Protein AF-A0A9E0U0A2-F1 (afdb_monomer_lite)

Sequence (135 aa):
MFSRSFYCGAFFRGYVGPVMAQAALVEGKDAIAARGRLYVDGRALIGPAGKTFEFKSAESAALWASINKQRGERERELIATIGAENVAVYRARKRGALETVAGNVIAAAGRLANGAKREALIAESFFLMEKWNGN

pLDDT: mean 87.86, std 16.46, range [33.53, 97.69]

Radius of gyration: 16.38 Å; chains: 1; bounding box: 36×51×37 Å

Foldseek 3Di:
DDDPPPPPDDQLDFAAEDVRLLVQLLVVFDWFDDPQFIGTNSYTYAYLLLHGRGHPDRVRSVVSSVVSNVVVVVVVVVLVPDDPVVNVVVLVVQLVVLQVSLVSSQVSLVVDPDPRSSVNSPVSSVCSNCVSVDD

Secondary structure (DSSP, 8-state):
-------------SEE-HHHHHHHHHTT--EEEETTEEEETTEEEB-TTS-B-B-SSHHHHHHHHHHHHHHHHHHHHHHHHS-HHHHHHHHHHHHHHHHHHHHHHHHHHHT-S-HHHHHHHHHHHHHHHHTTT--

Structure (mmCIF, N/CA/C/O backbone):
data_AF-A0A9E0U0A2-F1
#
_entry.id   AF-A0A9E0U0A2-F1
#
loop_
_atom_site.group_PDB
_atom_site.id
_atom_site.type_symbol
_atom_site.label_atom_id
_atom_site.label_alt_id
_atom_site.label_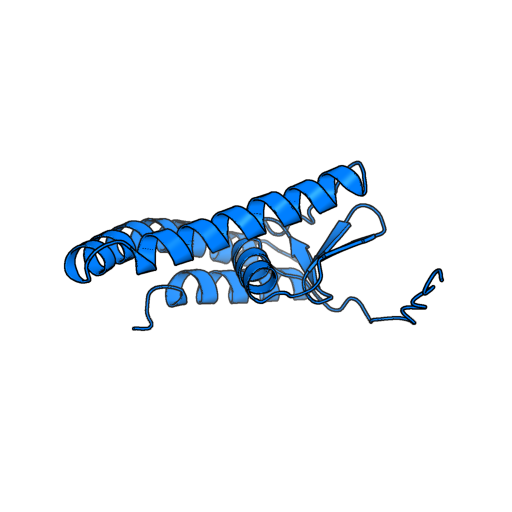comp_id
_atom_site.label_asym_id
_atom_site.label_entity_id
_atom_site.label_seq_id
_atom_site.pdbx_PDB_ins_code
_atom_site.Cartn_x
_atom_site.Cartn_y
_atom_site.Cartn_z
_atom_site.occupancy
_atom_site.B_iso_or_equiv
_atom_site.auth_seq_id
_atom_site.auth_comp_id
_atom_site.auth_asym_id
_atom_site.auth_atom_id
_atom_site.pdbx_PDB_model_num
ATOM 1 N N . MET A 1 1 ? -2.046 -35.854 2.718 1.00 35.78 1 MET A N 1
ATOM 2 C CA . MET A 1 1 ? -2.664 -35.540 1.411 1.00 35.78 1 MET A CA 1
ATOM 3 C C . MET A 1 1 ? -2.127 -34.177 0.977 1.00 35.78 1 MET A C 1
ATOM 5 O O . MET A 1 1 ? -2.600 -33.159 1.458 1.00 35.78 1 MET A O 1
ATOM 9 N N . PHE A 1 2 ? -1.033 -34.147 0.211 1.00 33.81 2 PHE A N 1
ATOM 10 C CA . PHE A 1 2 ? -0.377 -32.898 -0.195 1.00 33.81 2 PHE A CA 1
ATOM 11 C C . PHE A 1 2 ? -1.015 -32.398 -1.493 1.00 33.81 2 PHE A C 1
ATOM 13 O O . PHE A 1 2 ? -0.760 -32.957 -2.558 1.00 33.81 2 PHE A O 1
ATOM 20 N N . SER A 1 3 ? -1.857 -31.368 -1.404 1.00 33.53 3 SER A N 1
ATOM 21 C CA . SER A 1 3 ? -2.390 -30.693 -2.587 1.00 33.53 3 SER A CA 1
ATOM 22 C C . SER A 1 3 ? -1.286 -29.838 -3.213 1.00 33.53 3 SER A C 1
ATOM 24 O O . SER A 1 3 ? -0.935 -28.771 -2.709 1.00 33.53 3 SER A O 1
ATOM 26 N N . ARG A 1 4 ? -0.688 -30.340 -4.299 1.00 38.16 4 ARG A N 1
ATOM 27 C CA . ARG A 1 4 ? 0.179 -29.563 -5.191 1.00 38.16 4 ARG A CA 1
ATOM 28 C C . ARG A 1 4 ? -0.721 -28.718 -6.089 1.00 38.16 4 ARG A C 1
ATOM 30 O O . ARG A 1 4 ? -1.143 -29.175 -7.147 1.00 38.16 4 ARG A O 1
ATOM 37 N N . SER A 1 5 ? -1.022 -27.497 -5.655 1.00 40.69 5 SER A N 1
ATOM 38 C CA . SER A 1 5 ? -1.699 -26.515 -6.501 1.00 40.69 5 SER A CA 1
ATOM 39 C C . SER A 1 5 ? -0.722 -26.032 -7.574 1.00 40.69 5 SER A C 1
ATOM 41 O O . SER A 1 5 ? 0.136 -25.185 -7.326 1.00 40.69 5 SER A O 1
ATOM 43 N N . PHE A 1 6 ? -0.820 -26.614 -8.768 1.00 38.00 6 PHE A N 1
ATOM 44 C CA . PHE A 1 6 ? -0.198 -26.099 -9.981 1.00 38.00 6 PHE A CA 1
ATOM 45 C C . PHE A 1 6 ? -0.883 -24.778 -10.356 1.00 38.00 6 PHE A C 1
ATOM 47 O O . PHE A 1 6 ? -1.882 -24.775 -11.071 1.00 38.00 6 PHE A O 1
ATOM 54 N N . TYR A 1 7 ? -0.361 -23.640 -9.891 1.00 40.44 7 TYR A N 1
ATOM 55 C CA . TYR A 1 7 ? -0.759 -22.345 -10.444 1.00 40.44 7 TYR A CA 1
ATOM 56 C C . TYR A 1 7 ? -0.017 -22.105 -11.759 1.00 40.44 7 TYR A C 1
ATOM 58 O O . TYR A 1 7 ? 1.080 -21.553 -11.825 1.00 40.44 7 TYR A O 1
ATOM 66 N N . CYS A 1 8 ? -0.656 -22.592 -12.818 1.00 34.34 8 CYS A N 1
ATOM 67 C CA . CYS A 1 8 ? -0.395 -22.266 -14.206 1.00 34.34 8 CYS A CA 1
ATOM 68 C C . CYS A 1 8 ? -0.521 -20.744 -14.421 1.00 34.34 8 CYS A C 1
ATOM 70 O O . CYS A 1 8 ? -1.615 -20.194 -14.372 1.00 34.34 8 CYS A O 1
ATOM 72 N N . GLY A 1 9 ? 0.612 -20.070 -14.643 1.00 38.19 9 GLY A N 1
ATOM 73 C CA . GLY A 1 9 ? 0.731 -18.859 -15.465 1.00 38.19 9 GLY A CA 1
ATOM 74 C C . GLY A 1 9 ? -0.277 -17.725 -15.252 1.00 38.19 9 GLY A C 1
ATOM 75 O O . GLY A 1 9 ? -0.857 -17.253 -16.228 1.00 38.19 9 GLY A O 1
ATOM 76 N N . ALA A 1 10 ? -0.452 -17.220 -14.029 1.00 41.62 10 ALA A N 1
ATOM 77 C CA . ALA A 1 10 ? -1.077 -15.910 -13.857 1.00 41.62 10 ALA A CA 1
ATOM 78 C C . ALA A 1 10 ? -0.140 -14.840 -14.447 1.00 41.62 10 ALA A C 1
ATOM 80 O O . ALA A 1 10 ? 0.966 -14.614 -13.952 1.00 41.62 10 ALA A O 1
ATOM 81 N N . PHE A 1 11 ? -0.556 -14.213 -15.547 1.00 47.47 11 PHE A N 1
ATOM 82 C CA . PHE A 1 11 ? 0.142 -13.081 -16.149 1.00 47.47 11 PHE A CA 1
ATOM 83 C C . PHE A 1 11 ? 0.291 -11.965 -15.107 1.00 47.47 11 PHE A C 1
ATOM 85 O O . PHE A 1 11 ? -0.677 -11.273 -14.797 1.00 47.47 11 PHE A O 1
ATOM 92 N N . PHE A 1 12 ? 1.505 -11.759 -14.591 1.00 58.31 12 PHE A N 1
ATOM 93 C CA . PHE A 1 12 ? 1.807 -10.587 -13.778 1.00 58.31 12 PHE A CA 1
ATOM 94 C C . PHE A 1 12 ? 1.679 -9.337 -14.660 1.00 58.31 12 PHE A C 1
ATOM 96 O O . PHE A 1 12 ? 2.545 -9.087 -15.503 1.00 58.31 12 PHE A O 1
ATOM 103 N N . ARG A 1 13 ? 0.588 -8.572 -14.533 1.00 79.81 13 ARG A N 1
ATOM 104 C CA . ARG A 1 13 ? 0.341 -7.385 -15.366 1.00 79.81 13 ARG A CA 1
ATOM 105 C C . ARG A 1 13 ? 0.387 -6.128 -14.521 1.00 79.81 13 ARG A C 1
ATOM 107 O O . ARG A 1 13 ? -0.453 -5.933 -13.659 1.00 79.81 13 ARG A O 1
ATOM 114 N N . GLY A 1 14 ? 1.338 -5.252 -14.827 1.00 92.44 14 GLY A N 1
ATOM 115 C CA . GLY A 1 14 ? 1.398 -3.900 -14.278 1.00 92.44 14 GLY A CA 1
ATOM 116 C C . GLY A 1 14 ? 1.978 -3.803 -12.868 1.00 92.44 14 GLY A C 1
ATOM 117 O O . GLY A 1 14 ? 2.682 -4.694 -12.383 1.00 92.44 14 GLY A O 1
ATOM 118 N N . TYR A 1 15 ? 1.710 -2.664 -12.237 1.00 96.88 15 TYR A N 1
ATOM 119 C CA . TYR A 1 15 ? 2.279 -2.275 -10.953 1.00 96.88 15 TYR A CA 1
ATOM 120 C C . TYR A 1 15 ? 1.185 -1.828 -9.983 1.00 96.88 15 TYR A C 1
ATOM 122 O O . TYR A 1 15 ? 0.095 -1.438 -10.399 1.00 96.88 15 TYR A O 1
ATOM 130 N N . VAL A 1 16 ? 1.478 -1.891 -8.688 1.00 96.94 16 VAL A N 1
ATOM 131 C CA . VAL A 1 16 ? 0.582 -1.435 -7.620 1.00 96.94 16 VAL A CA 1
ATOM 132 C C . VAL A 1 16 ? 1.375 -0.658 -6.573 1.00 96.94 16 VAL A C 1
ATOM 134 O O . VAL A 1 16 ? 2.500 -1.037 -6.231 1.00 96.94 16 VAL A O 1
ATOM 137 N N . GLY A 1 17 ? 0.811 0.455 -6.105 1.00 96.25 17 GLY A N 1
ATOM 138 C CA . GLY A 1 17 ? 1.380 1.246 -5.021 1.00 96.25 17 GLY A CA 1
ATOM 139 C C . GLY A 1 17 ? 1.176 0.592 -3.647 1.00 96.25 17 GLY A C 1
ATOM 140 O O . GLY A 1 17 ? 0.435 -0.385 -3.513 1.00 96.25 17 GLY A O 1
ATOM 141 N N . PRO A 1 18 ? 1.868 1.083 -2.609 1.00 95.31 18 PRO A N 1
ATOM 142 C CA . PRO A 1 18 ? 1.900 0.430 -1.304 1.00 95.31 18 PRO A CA 1
ATOM 143 C C . PRO A 1 18 ? 0.550 0.428 -0.575 1.00 95.31 18 PRO A C 1
ATOM 145 O O . PRO A 1 18 ? 0.227 -0.564 0.078 1.00 95.31 18 PRO A O 1
ATOM 148 N N . VAL A 1 19 ? -0.248 1.493 -0.675 1.00 95.25 19 VAL A N 1
ATOM 149 C CA . VAL A 1 19 ? -1.523 1.614 0.043 1.00 95.25 19 VAL A CA 1
ATOM 150 C C . VAL A 1 19 ? -2.630 0.850 -0.677 1.00 95.25 19 VAL A C 1
ATOM 152 O O . VAL A 1 19 ? -3.396 0.1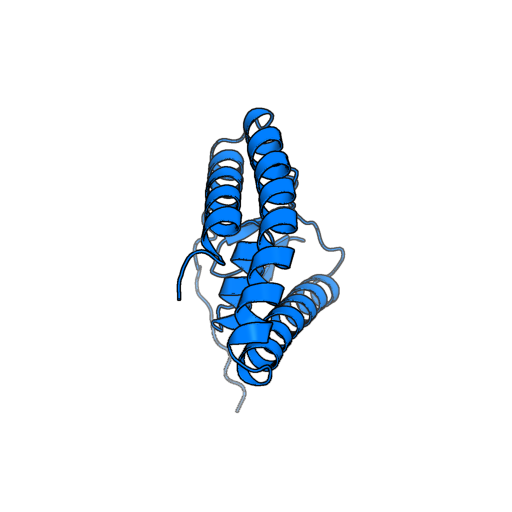54 -0.009 1.00 95.25 19 VAL A O 1
ATOM 155 N N . MET A 1 20 ? -2.673 0.869 -2.014 1.00 96.38 20 MET A N 1
ATOM 156 C CA . MET A 1 20 ? -3.555 -0.027 -2.772 1.00 96.38 20 MET A CA 1
ATOM 157 C C . MET A 1 20 ? -3.196 -1.503 -2.547 1.00 96.38 20 MET A C 1
ATOM 159 O O . MET A 1 20 ? -4.088 -2.333 -2.380 1.00 96.38 20 MET A O 1
ATOM 163 N N . ALA A 1 21 ? -1.903 -1.845 -2.493 1.00 96.94 21 ALA A N 1
ATOM 164 C CA . ALA A 1 21 ? -1.462 -3.204 -2.180 1.00 96.94 21 ALA A CA 1
ATOM 165 C C . ALA A 1 21 ? -1.886 -3.624 -0.765 1.00 96.94 21 ALA A C 1
ATOM 167 O O . ALA A 1 21 ? -2.373 -4.734 -0.574 1.00 96.94 21 ALA A O 1
ATOM 168 N N . GLN A 1 22 ? -1.757 -2.733 0.223 1.00 96.94 22 GLN A N 1
ATOM 169 C CA . GLN A 1 22 ? -2.268 -2.982 1.569 1.00 96.94 22 GLN A CA 1
ATOM 170 C C . GLN A 1 22 ? -3.781 -3.245 1.552 1.00 96.94 22 GLN A C 1
ATOM 172 O O . GLN A 1 22 ? -4.223 -4.216 2.157 1.00 96.94 22 GLN A O 1
ATOM 177 N N . ALA A 1 23 ? -4.570 -2.413 0.864 1.00 95.44 23 ALA A N 1
ATOM 178 C CA . ALA A 1 23 ? -6.020 -2.593 0.775 1.00 95.44 23 ALA A CA 1
ATOM 179 C C . ALA A 1 23 ? -6.392 -3.959 0.173 1.00 95.44 23 ALA A C 1
ATOM 181 O O . ALA A 1 23 ? -7.169 -4.697 0.776 1.00 95.44 23 ALA A O 1
ATOM 182 N N . ALA A 1 24 ? -5.743 -4.342 -0.929 1.00 96.31 24 ALA A N 1
ATOM 183 C CA . ALA A 1 24 ? -5.921 -5.645 -1.565 1.00 96.31 24 ALA A CA 1
ATOM 184 C C . ALA A 1 24 ? -5.597 -6.817 -0.615 1.00 96.31 24 ALA A C 1
ATOM 186 O O . ALA A 1 24 ? -6.340 -7.793 -0.548 1.00 96.31 24 ALA A O 1
ATOM 187 N N . LEU A 1 25 ? -4.522 -6.720 0.174 1.00 97.31 25 LEU A N 1
ATOM 188 C CA . LEU A 1 25 ? -4.168 -7.758 1.152 1.00 97.31 25 LEU A CA 1
ATOM 189 C C . LEU A 1 25 ? -5.226 -7.921 2.251 1.00 97.31 25 LEU A C 1
ATOM 191 O O . LEU A 1 25 ? -5.509 -9.042 2.676 1.00 97.31 25 LEU A O 1
ATOM 195 N N . VAL A 1 26 ? -5.817 -6.815 2.707 1.00 96.56 26 VAL A N 1
ATOM 196 C CA . VAL A 1 26 ? -6.900 -6.837 3.703 1.00 96.56 26 VAL A CA 1
ATOM 197 C C . VAL A 1 26 ? -8.191 -7.410 3.101 1.00 96.56 26 VAL A C 1
ATOM 199 O O . VAL A 1 26 ? -8.972 -8.046 3.800 1.00 96.56 26 VAL A O 1
ATOM 202 N N . GLU A 1 27 ? -8.408 -7.247 1.796 1.00 95.50 27 GLU A N 1
ATOM 203 C CA . GLU A 1 27 ? -9.492 -7.899 1.042 1.00 95.50 27 GLU A CA 1
ATOM 204 C C . GLU A 1 27 ? -9.230 -9.387 0.749 1.00 95.50 27 GLU A C 1
ATOM 206 O O . GLU A 1 27 ? -10.050 -10.046 0.112 1.00 95.50 27 GLU A O 1
ATOM 211 N N . GLY A 1 28 ? -8.102 -9.935 1.210 1.00 96.06 28 GLY A N 1
ATOM 212 C CA . GLY A 1 28 ? -7.758 -11.343 1.034 1.00 96.06 28 GLY A CA 1
ATOM 213 C C . GLY A 1 28 ? -7.140 -11.675 -0.323 1.00 96.06 28 GLY A C 1
ATOM 214 O O . GLY A 1 28 ? -7.084 -12.848 -0.680 1.00 96.06 28 GLY A O 1
ATOM 215 N N . LYS A 1 29 ? -6.665 -10.678 -1.081 1.00 96.62 29 LYS A N 1
ATOM 216 C CA . LYS A 1 29 ? -5.912 -10.923 -2.317 1.00 96.62 29 LYS A CA 1
ATOM 217 C C . LYS A 1 29 ? -4.556 -11.560 -2.020 1.00 96.62 29 LYS A C 1
ATOM 219 O O . LYS A 1 29 ? -3.920 -11.265 -1.006 1.00 96.62 29 LYS A O 1
ATOM 224 N N . ASP A 1 30 ? -4.096 -12.385 -2.955 1.00 94.00 30 ASP A N 1
ATOM 225 C CA . ASP A 1 30 ? -2.836 -13.107 -2.820 1.00 94.00 30 ASP A CA 1
ATOM 226 C C . ASP A 1 30 ? -1.613 -12.188 -2.914 1.00 94.00 30 ASP A C 1
ATOM 228 O O . ASP A 1 30 ? -1.563 -11.245 -3.714 1.00 94.00 30 ASP A O 1
ATOM 232 N N . ALA A 1 31 ? -0.590 -12.537 -2.131 1.00 95.25 31 ALA A N 1
ATOM 233 C CA . ALA A 1 31 ? 0.760 -11.999 -2.218 1.00 95.25 31 ALA A CA 1
ATOM 234 C C . ALA A 1 31 ? 1.731 -13.108 -2.637 1.00 95.25 31 ALA A C 1
ATOM 236 O O . ALA A 1 31 ? 1.855 -14.126 -1.959 1.00 95.25 31 ALA A O 1
ATOM 237 N N . ILE A 1 32 ? 2.453 -12.893 -3.736 1.00 94.50 32 ILE A N 1
ATOM 238 C CA . ILE A 1 32 ? 3.391 -13.868 -4.298 1.00 94.50 32 ILE A CA 1
ATOM 239 C C . ILE A 1 32 ? 4.763 -13.215 -4.437 1.00 94.50 32 ILE A C 1
ATOM 241 O O . ILE A 1 32 ? 4.901 -12.167 -5.067 1.00 94.50 32 ILE A O 1
ATOM 245 N N . ALA A 1 33 ? 5.794 -13.846 -3.878 1.00 93.56 33 ALA A N 1
ATOM 246 C CA . ALA A 1 33 ? 7.179 -13.438 -4.079 1.00 93.56 33 ALA A CA 1
ATOM 247 C C . ALA A 1 33 ? 7.779 -14.192 -5.274 1.00 93.56 33 ALA A C 1
ATOM 249 O O . ALA A 1 33 ? 7.835 -15.420 -5.274 1.00 93.56 33 ALA A O 1
ATOM 250 N N . ALA A 1 34 ? 8.246 -13.472 -6.294 1.00 90.88 34 ALA A N 1
ATOM 251 C CA . ALA A 1 34 ? 8.890 -14.073 -7.460 1.00 90.88 34 ALA A CA 1
ATOM 252 C C . ALA A 1 34 ? 9.968 -13.149 -8.037 1.00 90.88 34 ALA A C 1
ATOM 254 O O . ALA A 1 34 ? 9.766 -11.942 -8.167 1.00 90.88 34 ALA A O 1
ATOM 255 N N . ARG A 1 35 ? 11.119 -13.718 -8.424 1.00 87.88 35 ARG A N 1
ATOM 256 C CA . ARG A 1 35 ? 12.235 -12.981 -9.057 1.00 87.88 35 ARG A CA 1
ATOM 257 C C . ARG A 1 35 ? 12.663 -11.733 -8.261 1.00 87.88 35 ARG A C 1
ATOM 259 O O . ARG A 1 35 ? 12.830 -10.659 -8.831 1.00 87.88 35 ARG A O 1
ATOM 266 N N . GLY A 1 36 ? 12.757 -11.867 -6.935 1.00 88.31 36 GLY A N 1
ATOM 267 C CA . GLY A 1 36 ? 13.138 -10.775 -6.031 1.00 88.31 36 GLY A CA 1
ATOM 268 C C . GLY A 1 36 ? 12.085 -9.676 -5.864 1.00 88.31 36 GLY A C 1
ATOM 269 O O . GLY A 1 36 ? 12.397 -8.633 -5.308 1.00 88.31 36 GLY A O 1
ATOM 270 N N . ARG A 1 37 ? 10.849 -9.866 -6.335 1.00 93.69 37 ARG A N 1
ATOM 271 C CA . ARG A 1 37 ? 9.762 -8.878 -6.249 1.00 93.69 37 ARG A CA 1
ATOM 272 C C . ARG A 1 37 ? 8.569 -9.456 -5.512 1.00 93.69 37 ARG A C 1
ATOM 274 O O . ARG A 1 37 ? 8.347 -10.665 -5.548 1.00 93.69 37 ARG A O 1
ATOM 281 N N . LEU A 1 38 ? 7.784 -8.576 -4.904 1.00 95.00 38 LEU A N 1
ATOM 282 C CA . LEU A 1 38 ? 6.468 -8.920 -4.383 1.00 95.00 38 LEU A CA 1
ATOM 283 C C . LEU A 1 38 ? 5.398 -8.531 -5.401 1.00 95.00 38 LEU A C 1
ATOM 285 O O . LEU A 1 38 ? 5.415 -7.419 -5.930 1.00 95.00 38 LEU A O 1
ATOM 289 N N . TYR A 1 39 ? 4.467 -9.443 -5.646 1.00 95.38 39 TYR A N 1
ATOM 290 C CA . TYR A 1 39 ? 3.270 -9.211 -6.435 1.00 95.38 39 TYR A CA 1
ATOM 291 C C . TYR A 1 39 ? 2.058 -9.314 -5.521 1.00 95.38 39 TYR A C 1
ATOM 293 O O . TYR A 1 39 ? 1.965 -10.267 -4.753 1.00 95.38 39 TYR A O 1
ATOM 301 N N . VAL A 1 40 ? 1.145 -8.355 -5.610 1.00 95.69 40 VAL A N 1
ATOM 302 C CA . VAL A 1 40 ? -0.132 -8.364 -4.888 1.00 95.69 40 VAL A CA 1
ATOM 303 C C . VAL A 1 40 ? -1.235 -8.289 -5.924 1.00 95.6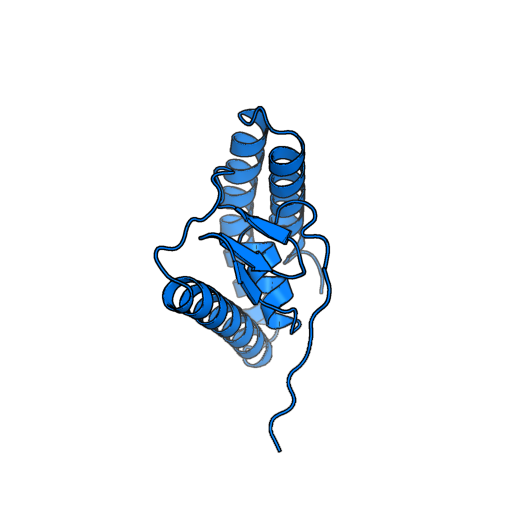9 40 VAL A C 1
ATOM 305 O O . VAL A 1 40 ? -1.193 -7.403 -6.779 1.00 95.69 40 VAL A O 1
ATOM 308 N N . ASP A 1 41 ? -2.182 -9.231 -5.888 1.00 94.56 41 ASP A N 1
ATOM 309 C CA . ASP A 1 41 ? -3.273 -9.294 -6.876 1.00 94.56 41 ASP A CA 1
ATOM 310 C C . ASP A 1 41 ? -2.728 -9.300 -8.326 1.00 94.56 41 ASP A C 1
ATOM 312 O O . ASP A 1 41 ? -3.151 -8.545 -9.199 1.00 94.56 41 ASP A O 1
ATOM 316 N N . GLY A 1 42 ? -1.658 -10.075 -8.553 1.00 93.62 42 GLY A N 1
ATOM 317 C CA . GLY A 1 42 ? -0.972 -10.183 -9.847 1.00 93.62 42 GLY A CA 1
ATOM 318 C C . GLY A 1 42 ? -0.145 -8.959 -10.283 1.00 93.62 42 GLY A C 1
ATOM 319 O O . GLY A 1 42 ? 0.497 -9.011 -11.332 1.00 93.62 42 GLY A O 1
ATOM 320 N N . ARG A 1 43 ? -0.096 -7.872 -9.504 1.00 95.56 43 ARG A N 1
ATOM 321 C CA . ARG A 1 43 ? 0.615 -6.623 -9.845 1.00 95.56 43 ARG A CA 1
ATOM 322 C C . ARG A 1 43 ? 1.907 -6.470 -9.058 1.00 95.56 43 ARG A C 1
ATOM 324 O O . ARG A 1 43 ? 1.930 -6.715 -7.857 1.00 95.56 43 ARG A O 1
ATOM 331 N N . ALA A 1 44 ? 2.984 -6.029 -9.708 1.00 95.69 44 ALA A N 1
ATOM 332 C CA . ALA A 1 44 ? 4.272 -5.844 -9.041 1.00 95.69 44 ALA A CA 1
ATOM 333 C C . ALA A 1 44 ? 4.246 -4.634 -8.092 1.00 95.69 44 ALA A C 1
ATOM 335 O O . ALA A 1 44 ? 3.938 -3.515 -8.509 1.00 95.69 44 ALA A O 1
ATOM 336 N N . LEU A 1 45 ? 4.630 -4.839 -6.833 1.00 97.06 45 LEU A N 1
ATOM 337 C CA . LEU A 1 45 ? 4.712 -3.772 -5.842 1.00 97.06 45 LEU A CA 1
ATOM 338 C C . LEU A 1 45 ? 5.798 -2.753 -6.222 1.00 97.06 45 LEU A C 1
ATOM 340 O O . LEU A 1 45 ? 6.968 -3.094 -6.439 1.00 97.06 45 LEU A O 1
ATOM 344 N N . ILE A 1 46 ? 5.415 -1.479 -6.240 1.00 96.88 46 ILE A N 1
ATOM 345 C CA . ILE A 1 46 ? 6.330 -0.340 -6.352 1.00 96.88 46 ILE A CA 1
ATOM 346 C C . ILE A 1 46 ? 6.234 0.539 -5.110 1.00 96.88 46 ILE A C 1
ATOM 348 O O . ILE A 1 46 ? 5.203 0.622 -4.450 1.00 96.88 46 ILE A O 1
ATOM 352 N N . GLY A 1 47 ? 7.338 1.200 -4.780 1.00 94.75 47 GLY A N 1
ATOM 353 C CA . GLY A 1 47 ? 7.366 2.216 -3.740 1.00 94.75 47 GLY A CA 1
ATOM 354 C C . GLY A 1 47 ? 6.772 3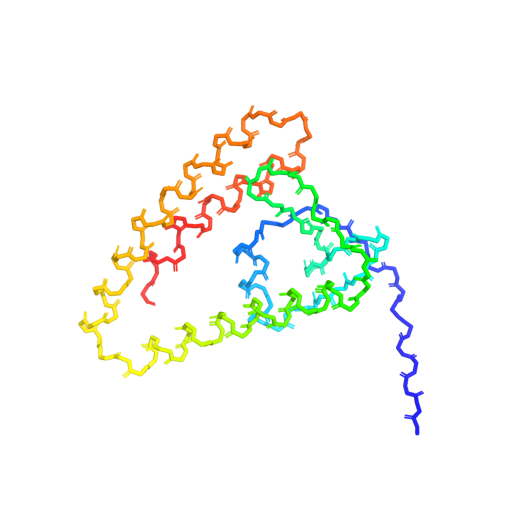.545 -4.214 1.00 94.75 47 GLY A C 1
ATOM 355 O O . GLY A 1 47 ? 6.569 3.739 -5.414 1.00 94.75 47 GLY A O 1
ATOM 356 N N . PRO A 1 48 ? 6.589 4.510 -3.298 1.00 93.31 48 PRO A N 1
ATOM 357 C CA . PRO A 1 48 ? 5.980 5.811 -3.602 1.00 93.31 48 PRO A CA 1
ATOM 358 C C . PRO A 1 48 ? 6.783 6.652 -4.612 1.00 93.31 48 PRO A C 1
ATOM 360 O O . PRO A 1 48 ? 6.249 7.567 -5.222 1.00 93.31 48 PRO A O 1
ATOM 363 N N . ALA A 1 49 ? 8.062 6.323 -4.827 1.00 93.88 49 ALA A N 1
ATOM 364 C CA . ALA A 1 49 ? 8.914 6.934 -5.850 1.00 93.88 49 ALA A CA 1
ATOM 365 C C . ALA A 1 49 ? 8.896 6.190 -7.206 1.00 93.88 49 ALA A C 1
ATOM 367 O O . ALA A 1 49 ? 9.712 6.483 -8.076 1.00 93.88 49 ALA A O 1
ATOM 368 N N . GLY A 1 50 ? 8.058 5.160 -7.376 1.00 91.94 50 GLY A N 1
ATOM 369 C CA . GLY A 1 50 ? 7.993 4.333 -8.591 1.00 91.94 50 GLY A CA 1
ATOM 370 C C . GLY A 1 50 ? 9.110 3.292 -8.732 1.00 91.94 50 GLY A C 1
ATOM 371 O O . GLY A 1 50 ? 9.180 2.547 -9.719 1.00 91.94 50 GLY A O 1
ATOM 372 N N . LYS A 1 51 ? 10.008 3.206 -7.746 1.00 93.69 51 LYS A N 1
ATOM 373 C CA . LYS A 1 51 ? 11.027 2.153 -7.688 1.00 93.69 51 LYS A CA 1
ATOM 374 C C . LYS A 1 51 ? 10.355 0.819 -7.392 1.00 93.69 51 LYS A C 1
ATOM 376 O O . LYS A 1 51 ? 9.471 0.747 -6.545 1.00 93.69 51 LYS A O 1
ATOM 381 N N . THR A 1 52 ? 10.768 -0.227 -8.099 1.00 90.44 52 THR A N 1
ATOM 382 C CA . THR A 1 52 ? 10.304 -1.581 -7.782 1.00 90.44 52 THR A CA 1
ATOM 383 C C . THR A 1 52 ? 10.836 -1.962 -6.408 1.00 90.44 52 THR A C 1
ATOM 385 O O . THR A 1 52 ? 12.012 -1.724 -6.135 1.00 90.44 52 THR A O 1
ATOM 388 N N . PHE A 1 53 ? 9.985 -2.519 -5.549 1.00 87.06 53 PHE A N 1
ATOM 389 C CA . PHE A 1 53 ? 10.451 -3.073 -4.284 1.00 87.06 53 PHE A CA 1
ATOM 390 C C . PHE A 1 53 ? 11.150 -4.404 -4.553 1.00 87.06 53 PHE A C 1
ATOM 392 O O . PHE A 1 53 ? 10.518 -5.363 -5.003 1.00 87.06 53 PHE A O 1
ATOM 399 N N . GLU A 1 54 ? 12.455 -4.437 -4.299 1.00 91.00 54 GLU A N 1
ATOM 400 C CA . GLU A 1 54 ? 13.254 -5.651 -4.395 1.00 91.00 54 GLU A CA 1
ATOM 401 C C . GLU A 1 54 ? 13.505 -6.223 -3.002 1.00 91.00 54 GLU A C 1
ATOM 403 O O . GLU A 1 54 ? 13.948 -5.527 -2.086 1.00 91.00 54 GLU A O 1
ATOM 408 N N . PHE A 1 55 ? 13.188 -7.502 -2.844 1.00 91.38 55 PHE A N 1
ATOM 409 C CA . PHE A 1 55 ? 13.330 -8.245 -1.604 1.00 91.38 55 PHE A CA 1
ATOM 410 C C . PHE A 1 55 ? 14.500 -9.211 -1.723 1.00 91.38 55 PHE A C 1
ATOM 412 O O . PHE A 1 55 ? 14.650 -9.907 -2.727 1.00 91.38 55 PHE A O 1
ATOM 419 N N . LYS A 1 56 ? 15.315 -9.279 -0.666 1.00 90.19 56 LYS A N 1
ATOM 420 C CA . LYS A 1 56 ? 16.481 -10.172 -0.607 1.00 90.19 56 LYS A CA 1
ATOM 421 C C . LYS A 1 56 ? 1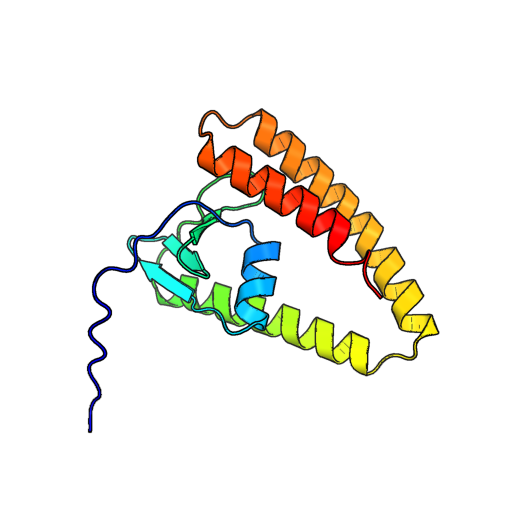6.088 -11.649 -0.544 1.00 90.19 56 LYS A C 1
ATOM 423 O O . LYS A 1 56 ? 16.901 -12.503 -0.875 1.00 90.19 56 LYS A O 1
ATOM 428 N N . SER A 1 57 ? 14.868 -11.947 -0.099 1.00 92.06 57 SER A N 1
ATOM 429 C CA . SER A 1 57 ? 14.365 -13.312 0.049 1.00 92.06 57 SER A CA 1
ATOM 430 C C . SER A 1 57 ? 12.835 -13.368 -0.007 1.00 92.06 57 SER A C 1
ATOM 432 O O . SER A 1 57 ? 12.163 -12.352 0.212 1.00 92.06 57 SER A O 1
ATOM 434 N N . ALA A 1 58 ? 12.279 -14.555 -0.265 1.00 91.62 58 ALA A N 1
ATOM 435 C CA . ALA A 1 58 ? 10.831 -14.767 -0.271 1.00 91.62 58 ALA A CA 1
ATOM 436 C C . ALA A 1 58 ? 10.216 -14.521 1.118 1.00 91.62 58 ALA A C 1
ATOM 438 O O . ALA A 1 58 ? 9.128 -13.961 1.224 1.00 91.62 58 ALA A O 1
ATOM 439 N N . GLU A 1 59 ? 10.949 -14.850 2.181 1.00 94.31 59 GLU A N 1
ATOM 440 C CA . GLU A 1 59 ? 10.547 -14.640 3.572 1.00 94.31 59 GLU A CA 1
ATOM 441 C C . GLU A 1 59 ? 10.416 -13.146 3.884 1.00 94.31 59 GLU A C 1
ATOM 443 O O . GLU A 1 59 ? 9.429 -12.729 4.485 1.00 94.31 59 GLU A O 1
ATOM 448 N N . SER A 1 60 ? 11.358 -12.309 3.427 1.00 94.62 60 SER A N 1
ATOM 449 C CA . SER A 1 60 ? 11.264 -10.854 3.633 1.00 94.62 60 SER A CA 1
ATOM 450 C C . SER A 1 60 ? 10.084 -10.222 2.880 1.00 94.62 60 SER A C 1
ATOM 452 O O . SER A 1 60 ? 9.439 -9.309 3.400 1.00 94.62 60 SER A O 1
ATOM 454 N N . ALA A 1 61 ? 9.749 -10.740 1.694 1.00 94.50 61 ALA A N 1
ATOM 455 C CA . ALA A 1 61 ? 8.568 -10.325 0.937 1.00 94.50 61 ALA A CA 1
ATOM 456 C C . ALA A 1 61 ? 7.258 -10.763 1.620 1.00 94.50 61 ALA A C 1
ATOM 458 O O . ALA A 1 61 ? 6.328 -9.964 1.748 1.00 94.50 61 ALA A O 1
ATOM 459 N N . ALA A 1 62 ? 7.196 -12.002 2.119 1.00 93.88 62 ALA A N 1
ATOM 460 C CA . ALA A 1 62 ? 6.057 -12.512 2.880 1.00 93.88 62 ALA A CA 1
ATOM 461 C C . ALA A 1 62 ? 5.857 -11.743 4.197 1.00 93.88 62 ALA A C 1
ATOM 463 O O . ALA A 1 62 ? 4.727 -11.416 4.561 1.00 93.88 62 ALA A O 1
ATOM 464 N N . LEU A 1 63 ? 6.949 -11.382 4.879 1.00 95.56 63 LEU A N 1
ATOM 465 C CA . LEU A 1 63 ? 6.906 -10.556 6.083 1.00 95.56 63 LEU A CA 1
ATOM 466 C C . LEU A 1 63 ? 6.329 -9.167 5.788 1.00 95.56 63 LEU A C 1
ATOM 468 O O . LEU A 1 63 ? 5.481 -8.689 6.541 1.00 95.56 63 LEU A O 1
ATOM 472 N N . TRP A 1 64 ? 6.730 -8.538 4.678 1.00 95.19 64 TRP A N 1
ATOM 473 C CA . TRP A 1 64 ? 6.139 -7.269 4.250 1.00 95.19 64 TRP A CA 1
ATOM 474 C C . TRP A 1 64 ? 4.628 -7.402 4.045 1.00 95.19 64 TRP A C 1
ATOM 476 O O . TRP A 1 64 ? 3.871 -6.579 4.563 1.00 95.19 64 TRP A O 1
ATOM 486 N N . ALA A 1 65 ? 4.178 -8.443 3.336 1.00 96.38 65 ALA A N 1
ATOM 487 C CA . ALA A 1 65 ? 2.755 -8.669 3.084 1.00 96.38 65 ALA A CA 1
ATOM 488 C C . ALA A 1 65 ? 1.977 -8.879 4.394 1.00 96.38 65 ALA A C 1
ATOM 490 O O . ALA A 1 65 ? 0.959 -8.226 4.615 1.00 96.38 65 ALA A O 1
ATOM 491 N N . SER A 1 66 ? 2.503 -9.710 5.299 1.00 97.00 66 SER A N 1
ATOM 492 C CA . SER A 1 66 ? 1.907 -9.976 6.614 1.00 97.00 66 SER A CA 1
ATOM 493 C C . SER A 1 66 ? 1.776 -8.706 7.462 1.00 97.00 66 SER A C 1
ATOM 495 O O . SER A 1 66 ? 0.688 -8.392 7.943 1.00 97.00 66 SER A O 1
ATOM 497 N N . ILE A 1 67 ? 2.848 -7.911 7.579 1.00 97.38 67 ILE A N 1
ATOM 498 C CA . ILE A 1 67 ? 2.837 -6.661 8.354 1.00 97.38 67 ILE A CA 1
ATOM 499 C C . ILE A 1 67 ? 1.812 -5.672 7.791 1.00 97.38 67 ILE A C 1
ATOM 501 O O . ILE A 1 67 ? 1.083 -5.040 8.556 1.00 97.38 67 ILE A O 1
ATOM 505 N N . ASN A 1 68 ? 1.750 -5.505 6.468 1.00 97.00 68 ASN A N 1
ATOM 506 C CA . ASN A 1 68 ? 0.827 -4.544 5.862 1.00 97.00 68 ASN A CA 1
ATOM 507 C C . ASN A 1 68 ? -0.627 -5.009 5.973 1.00 97.00 68 ASN A C 1
ATOM 509 O O . ASN A 1 68 ? -1.485 -4.196 6.317 1.00 97.00 68 ASN A O 1
ATOM 513 N N . LYS A 1 69 ? -0.895 -6.308 5.794 1.00 97.69 69 LYS A N 1
ATOM 514 C CA . LYS A 1 69 ? -2.216 -6.887 6.056 1.00 97.69 69 LYS A CA 1
ATOM 515 C C . LYS A 1 69 ? -2.665 -6.613 7.496 1.00 97.69 69 LYS A C 1
ATOM 517 O O . LYS A 1 69 ? -3.686 -5.961 7.692 1.00 97.69 69 LYS A O 1
ATOM 522 N N . GLN A 1 70 ? -1.842 -6.977 8.483 1.00 97.25 70 GLN A N 1
ATOM 523 C CA . GLN A 1 70 ? -2.140 -6.758 9.905 1.00 97.25 70 GLN A CA 1
ATOM 524 C C . GLN A 1 70 ? -2.364 -5.279 10.244 1.00 97.25 70 GLN A C 1
ATOM 526 O O . GLN A 1 70 ? -3.244 -4.947 11.033 1.00 97.25 70 GLN A O 1
ATOM 531 N N . ARG A 1 71 ? -1.581 -4.362 9.659 1.00 95.56 71 ARG A N 1
ATOM 532 C CA . ARG A 1 71 ? -1.782 -2.914 9.850 1.00 95.56 71 ARG A CA 1
ATOM 533 C C . ARG A 1 71 ? -3.148 -2.459 9.350 1.00 95.56 71 ARG A C 1
ATOM 535 O O . ARG A 1 71 ? -3.792 -1.659 10.020 1.00 95.56 71 ARG A O 1
ATOM 542 N N . GLY A 1 72 ? -3.575 -2.945 8.187 1.00 94.62 72 GLY A N 1
ATOM 543 C CA . GLY A 1 72 ? -4.878 -2.606 7.626 1.00 94.62 72 GLY A CA 1
ATOM 544 C C . GLY A 1 72 ? -6.046 -3.230 8.389 1.00 94.62 72 GLY A C 1
ATOM 545 O O . GLY A 1 72 ? -7.045 -2.553 8.609 1.00 94.62 72 GLY A O 1
ATOM 546 N N . GLU A 1 73 ? -5.904 -4.471 8.852 1.00 95.56 73 GLU A N 1
ATOM 547 C CA . GLU A 1 73 ? -6.898 -5.137 9.707 1.00 95.56 73 GLU A CA 1
ATOM 548 C C . GLU A 1 73 ? -7.076 -4.389 11.033 1.00 95.56 73 GLU A C 1
ATOM 550 O O . GLU A 1 73 ? -8.192 -4.000 11.366 1.00 95.56 73 GLU A O 1
ATOM 555 N N . ARG A 1 74 ? -5.977 -4.048 11.719 1.00 95.31 74 ARG A N 1
ATOM 556 C CA . ARG A 1 74 ? -6.018 -3.242 12.953 1.00 95.31 74 ARG A CA 1
ATOM 557 C C . ARG A 1 74 ? -6.630 -1.859 12.745 1.00 95.31 74 ARG A C 1
ATOM 559 O O . ARG A 1 74 ? -7.290 -1.340 13.637 1.00 95.31 74 ARG A O 1
ATOM 566 N N . GLU A 1 75 ? -6.402 -1.233 11.588 1.00 92.75 75 GLU A N 1
ATOM 567 C CA . GLU A 1 75 ? -7.037 0.047 11.249 1.00 92.75 75 GLU A CA 1
ATOM 568 C C . GLU A 1 75 ? -8.562 -0.111 11.114 1.00 92.75 75 GLU A C 1
ATOM 570 O O . GLU A 1 75 ? -9.301 0.719 11.642 1.00 92.75 75 GLU A O 1
ATOM 575 N N . ARG A 1 76 ? -9.042 -1.198 10.490 1.00 90.88 76 ARG A N 1
ATOM 576 C CA . ARG A 1 76 ? -10.480 -1.519 10.417 1.00 90.88 76 ARG A CA 1
ATOM 577 C C . ARG A 1 76 ? -11.077 -1.807 11.798 1.00 90.88 76 ARG A C 1
ATOM 579 O O . ARG A 1 76 ? -12.127 -1.261 12.119 1.00 90.88 76 ARG A O 1
ATOM 586 N N . GLU A 1 77 ? -10.400 -2.607 12.620 1.00 92.94 77 GLU A N 1
ATOM 587 C CA . GLU A 1 77 ? -10.816 -2.917 13.998 1.00 92.94 77 GLU A CA 1
ATOM 588 C C . GLU A 1 77 ? -10.897 -1.658 14.871 1.00 92.94 77 GLU A C 1
ATOM 590 O O . GLU A 1 77 ? -11.872 -1.450 15.593 1.00 92.94 77 GLU A O 1
ATOM 595 N N . LEU A 1 78 ? -9.903 -0.770 14.775 1.00 91.62 78 LEU A N 1
ATOM 596 C CA . LEU A 1 78 ? -9.906 0.497 15.502 1.00 91.62 78 LEU A CA 1
ATOM 597 C C . LEU A 1 78 ? -11.110 1.358 15.106 1.00 91.62 78 LEU A C 1
ATOM 599 O O . LEU A 1 78 ? -11.811 1.869 15.972 1.00 91.62 78 LEU A O 1
ATOM 603 N N . ILE A 1 79 ? -11.376 1.499 13.805 1.00 90.69 79 ILE A N 1
ATOM 604 C CA . ILE A 1 79 ? -12.520 2.277 13.311 1.00 90.69 79 ILE A CA 1
ATOM 605 C C . ILE A 1 79 ? -13.849 1.674 13.784 1.00 90.69 79 ILE A C 1
ATOM 607 O O . ILE A 1 79 ? -14.763 2.425 14.103 1.00 90.69 79 ILE A O 1
ATOM 611 N N . ALA A 1 80 ? -13.953 0.345 13.861 1.00 90.81 80 ALA A N 1
ATOM 612 C CA . ALA A 1 80 ? -15.159 -0.335 14.332 1.00 90.81 80 ALA A CA 1
ATOM 613 C C . ALA A 1 80 ? -15.402 -0.190 15.847 1.00 90.81 80 ALA A C 1
ATOM 615 O O . ALA A 1 80 ? -16.534 -0.346 16.297 1.00 90.81 80 ALA A O 1
ATOM 616 N N . THR A 1 81 ? -14.357 0.084 16.635 1.00 93.25 81 THR A N 1
ATOM 617 C CA . THR A 1 81 ? -14.434 0.148 18.108 1.00 93.25 81 THR A CA 1
ATOM 618 C C . THR A 1 81 ? -14.548 1.565 18.664 1.00 93.25 81 THR A C 1
ATOM 620 O O . THR A 1 81 ? -15.041 1.739 19.779 1.00 93.25 81 THR A O 1
ATOM 623 N N . ILE A 1 82 ? -14.121 2.588 17.921 1.00 90.31 82 ILE A N 1
ATOM 624 C CA . ILE A 1 82 ? -14.259 3.986 18.347 1.00 90.31 82 ILE A CA 1
ATOM 625 C C . ILE A 1 82 ? -15.621 4.552 17.914 1.00 90.31 82 ILE A C 1
ATOM 627 O O . ILE A 1 82 ? -16.087 4.303 16.807 1.00 90.31 82 ILE A O 1
ATOM 631 N N . GLY A 1 83 ? -16.275 5.326 18.788 1.00 88.12 83 GLY A N 1
ATOM 632 C CA . GLY A 1 83 ? -17.573 5.947 18.487 1.00 88.12 83 GLY A CA 1
ATOM 633 C C . GLY A 1 83 ? -17.536 6.860 17.251 1.00 88.12 83 GLY A C 1
ATOM 634 O O . GLY A 1 83 ? -16.486 7.404 16.909 1.00 88.12 83 GLY A O 1
ATOM 635 N N . ALA A 1 84 ? -18.686 7.055 16.595 1.00 85.88 84 ALA A N 1
ATOM 636 C CA . ALA A 1 84 ? -18.790 7.733 15.294 1.00 85.88 84 ALA A CA 1
ATOM 637 C C . ALA A 1 84 ? -18.141 9.133 15.252 1.00 85.88 84 ALA A C 1
ATOM 639 O O . ALA A 1 84 ? -17.466 9.474 14.279 1.00 85.88 84 ALA A O 1
ATOM 640 N N . GLU A 1 85 ? -18.270 9.919 16.323 1.00 85.62 85 GLU A N 1
ATOM 641 C CA . GLU A 1 85 ? -17.622 11.234 16.436 1.00 85.62 85 GLU A CA 1
ATOM 642 C C . GLU A 1 85 ? -16.087 11.125 16.396 1.00 85.62 85 GLU A C 1
ATOM 644 O O . GLU A 1 85 ? -15.414 11.863 15.674 1.00 85.62 85 GLU A O 1
ATOM 649 N N . ASN A 1 86 ? -15.522 10.132 17.089 1.00 91.00 86 ASN A N 1
ATOM 650 C CA . ASN A 1 86 ? -14.084 9.867 17.088 1.00 91.00 86 ASN A CA 1
ATOM 651 C C . ASN A 1 86 ? -13.601 9.301 15.744 1.00 91.00 86 ASN A C 1
ATOM 653 O O . ASN A 1 86 ? -12.482 9.608 15.326 1.00 91.00 86 ASN A O 1
ATOM 657 N N . VAL A 1 87 ? -14.436 8.531 15.032 1.00 90.44 87 VAL A N 1
ATOM 658 C CA . VAL A 1 87 ? -14.141 8.081 13.659 1.00 90.44 87 VAL A CA 1
ATOM 659 C C . VAL A 1 87 ? -13.983 9.279 12.724 1.00 90.44 87 VAL A C 1
ATOM 661 O O . VAL A 1 87 ? -13.023 9.322 11.952 1.00 90.44 87 VAL A O 1
ATOM 664 N N . ALA A 1 88 ? -14.878 10.267 12.800 1.00 89.00 88 ALA A N 1
ATOM 665 C CA . ALA A 1 88 ? -14.809 11.460 11.957 1.00 89.00 88 ALA A CA 1
ATOM 666 C C . ALA A 1 88 ? -13.507 12.247 12.193 1.00 89.00 88 ALA A C 1
ATOM 668 O O . ALA A 1 88 ? -12.801 12.577 11.235 1.00 89.00 88 ALA A O 1
ATOM 669 N N . VAL A 1 89 ? -13.135 12.466 13.461 1.00 90.62 89 VAL A N 1
ATOM 670 C CA . VAL A 1 89 ? -11.873 13.131 13.838 1.00 90.62 89 VAL A CA 1
ATOM 671 C C . VAL A 1 89 ? -10.656 12.329 13.361 1.00 90.62 89 VAL A C 1
ATOM 673 O O . VAL A 1 89 ? -9.719 12.890 12.785 1.00 90.62 89 VAL A O 1
ATOM 676 N N . TYR A 1 90 ? -10.673 11.007 13.549 1.00 90.44 90 TYR A N 1
ATOM 677 C CA . TYR A 1 90 ? -9.608 10.113 13.097 1.00 90.44 90 TYR A CA 1
ATOM 678 C C . TYR A 1 90 ? -9.411 10.187 11.576 1.00 90.44 90 TYR A C 1
ATOM 680 O O . TYR A 1 90 ? -8.288 10.401 11.105 1.00 90.44 90 TYR A O 1
ATOM 688 N N . ARG A 1 91 ? -10.501 10.062 10.806 1.00 90.00 91 ARG A N 1
ATOM 689 C CA . ARG A 1 91 ? -10.489 10.136 9.338 1.00 90.00 91 ARG A CA 1
ATOM 690 C C . ARG A 1 91 ? -9.993 11.498 8.855 1.00 90.00 91 ARG A C 1
ATOM 692 O O . ARG A 1 91 ? -9.142 11.539 7.970 1.00 90.00 91 ARG A O 1
ATOM 699 N N . ALA A 1 92 ? -10.439 12.599 9.466 1.00 89.25 92 ALA A N 1
ATOM 700 C CA . ALA A 1 92 ? -9.980 13.945 9.118 1.00 89.25 92 ALA A CA 1
ATOM 701 C C . ALA A 1 92 ? -8.461 14.107 9.309 1.00 89.25 92 ALA A C 1
ATOM 703 O O . ALA A 1 92 ? -7.769 14.590 8.412 1.00 89.25 92 ALA A O 1
ATOM 704 N N . ARG A 1 93 ? -7.911 13.622 10.432 1.00 90.06 93 ARG A N 1
ATOM 705 C CA . ARG A 1 93 ? -6.460 13.657 10.683 1.00 90.06 93 ARG A CA 1
ATOM 706 C C . ARG A 1 93 ? -5.678 12.787 9.699 1.00 90.06 93 ARG A C 1
ATOM 708 O O . ARG A 1 93 ? -4.604 13.181 9.246 1.00 90.06 93 ARG A O 1
ATOM 715 N N . LYS A 1 94 ? -6.194 11.600 9.369 1.00 90.62 94 LYS A N 1
ATOM 716 C CA . LYS A 1 94 ? -5.572 10.712 8.379 1.00 90.62 94 LYS A CA 1
ATOM 717 C C . LYS A 1 94 ? -5.609 11.304 6.974 1.00 90.62 94 LYS A C 1
ATOM 719 O O . LYS A 1 94 ? -4.625 11.149 6.256 1.00 90.62 94 LYS A O 1
ATOM 724 N N . ARG A 1 95 ? -6.686 12.005 6.605 1.00 90.12 95 ARG A N 1
ATOM 725 C CA . ARG A 1 95 ? -6.839 12.646 5.294 1.00 90.12 95 ARG A CA 1
ATOM 726 C C . ARG A 1 95 ? -5.690 13.606 4.995 1.00 90.12 95 ARG A C 1
ATOM 728 O O . ARG A 1 95 ? -5.002 13.385 4.009 1.00 90.12 95 ARG A O 1
ATOM 735 N N . GLY A 1 96 ? -5.385 14.560 5.878 1.00 88.69 96 GLY A N 1
ATOM 736 C CA . GLY A 1 96 ? -4.291 15.517 5.632 1.00 88.69 96 GLY A CA 1
ATOM 737 C C . GLY A 1 96 ? -2.919 14.850 5.427 1.00 88.69 96 GLY A C 1
ATOM 738 O O . GLY A 1 96 ? -2.114 15.273 4.592 1.00 88.69 96 GLY A O 1
ATOM 739 N N . ALA A 1 97 ? -2.660 13.744 6.134 1.00 90.69 97 ALA A N 1
ATOM 740 C CA . ALA A 1 97 ? -1.449 12.955 5.919 1.00 90.69 97 ALA A CA 1
ATOM 741 C C . ALA A 1 97 ? -1.448 12.259 4.546 1.00 90.69 97 ALA A C 1
ATOM 743 O O . ALA A 1 97 ? -0.426 12.264 3.860 1.00 90.69 97 ALA A O 1
ATOM 744 N N . LEU A 1 98 ? -2.578 11.677 4.127 1.00 91.56 98 LEU A N 1
ATOM 745 C CA . LEU A 1 98 ? -2.687 11.028 2.818 1.00 91.56 98 LEU A CA 1
ATOM 746 C C . LEU A 1 98 ? -2.659 12.022 1.657 1.00 91.56 98 LEU A C 1
ATOM 748 O O . LEU A 1 98 ? -2.058 11.697 0.643 1.00 91.56 98 LEU A O 1
ATOM 752 N N . GLU A 1 99 ? -3.209 13.227 1.809 1.00 93.31 99 GLU A N 1
ATOM 753 C CA . GLU A 1 99 ? -3.129 14.299 0.805 1.00 93.31 99 GLU A CA 1
ATOM 754 C C . GLU A 1 99 ? -1.672 14.676 0.513 1.00 93.31 99 GLU A C 1
ATOM 756 O O . GLU A 1 99 ? -1.252 14.761 -0.642 1.00 93.31 99 GLU A O 1
ATOM 761 N N . THR A 1 100 ? -0.856 14.801 1.565 1.00 93.56 100 THR A N 1
ATOM 762 C CA . THR A 1 100 ? 0.588 15.050 1.426 1.00 93.56 100 THR A CA 1
ATOM 763 C C . THR A 1 100 ? 1.278 13.904 0.682 1.00 93.56 100 THR A C 1
ATOM 765 O O . THR A 1 100 ? 2.100 14.125 -0.212 1.00 93.56 100 THR A O 1
ATOM 768 N N . VAL A 1 101 ? 0.945 12.654 1.021 1.00 94.12 101 VAL A N 1
ATOM 769 C CA . VAL A 1 101 ? 1.505 11.477 0.341 1.00 94.12 101 VAL A CA 1
ATOM 770 C C . VAL A 1 101 ? 1.041 11.415 -1.117 1.00 94.12 101 VAL A C 1
ATOM 772 O O . VAL A 1 101 ? 1.869 11.158 -1.987 1.00 94.12 101 VAL A O 1
ATOM 775 N N . ALA A 1 102 ? -0.227 11.711 -1.406 1.00 94.50 102 ALA A N 1
ATOM 776 C CA . ALA A 1 102 ? -0.781 11.748 -2.756 1.00 94.50 102 ALA A CA 1
ATOM 777 C C . ALA A 1 102 ? -0.051 12.783 -3.622 1.00 94.50 102 ALA A C 1
ATOM 779 O O . ALA A 1 102 ? 0.378 12.451 -4.727 1.00 94.50 102 ALA A O 1
ATOM 780 N N . GLY A 1 103 ? 0.197 13.985 -3.083 1.00 94.38 103 GLY A N 1
ATOM 781 C CA . GLY A 1 103 ? 1.010 15.026 -3.721 1.00 94.38 103 GLY A CA 1
ATOM 782 C C . GLY A 1 103 ? 2.434 14.559 -4.055 1.00 94.38 103 GLY A C 1
ATOM 783 O O . GLY A 1 103 ? 2.937 14.768 -5.161 1.00 94.38 103 GLY A O 1
ATOM 784 N N . ASN A 1 104 ? 3.078 13.843 -3.132 1.00 95.19 104 ASN A N 1
ATOM 785 C CA . ASN A 1 104 ? 4.412 13.285 -3.366 1.00 95.19 104 ASN A CA 1
ATOM 786 C C . ASN A 1 104 ? 4.412 12.180 -4.434 1.00 95.19 104 ASN A C 1
ATOM 788 O O . ASN A 1 104 ? 5.328 12.112 -5.259 1.00 95.19 104 ASN A O 1
ATOM 792 N N . VAL A 1 105 ? 3.387 11.327 -4.431 1.00 96.12 105 VAL A N 1
ATOM 793 C CA . VAL A 1 105 ? 3.224 10.218 -5.378 1.00 96.12 105 VAL A CA 1
ATOM 794 C C . VAL A 1 105 ? 2.947 10.738 -6.793 1.00 96.12 105 VAL A C 1
ATOM 796 O O . VAL A 1 105 ? 3.604 10.289 -7.735 1.00 96.12 105 VAL A O 1
ATOM 799 N N . ILE A 1 106 ? 2.060 11.726 -6.963 1.00 95.25 106 ILE A N 1
ATOM 800 C CA . ILE A 1 106 ? 1.778 12.318 -8.282 1.00 95.25 106 ILE A CA 1
ATOM 801 C C . ILE A 1 106 ? 2.998 13.071 -8.830 1.00 95.25 106 ILE A C 1
ATOM 803 O O . ILE A 1 106 ? 3.355 12.919 -10.000 1.00 95.25 106 ILE A O 1
ATOM 807 N N . ALA A 1 107 ? 3.725 13.795 -7.971 1.00 96.69 107 ALA A N 1
ATOM 808 C CA . ALA A 1 107 ? 4.973 14.447 -8.358 1.00 96.69 107 ALA A CA 1
ATOM 809 C C . ALA A 1 107 ? 6.045 13.427 -8.781 1.00 96.69 107 ALA A C 1
ATOM 811 O O . ALA A 1 107 ? 6.807 13.671 -9.718 1.00 96.69 107 ALA A O 1
ATOM 812 N N . ALA A 1 108 ? 6.116 12.269 -8.114 1.00 95.81 108 ALA A N 1
ATOM 813 C CA . ALA A 1 108 ? 6.992 11.178 -8.528 1.00 95.81 108 ALA A CA 1
ATOM 814 C C . ALA A 1 108 ? 6.568 10.580 -9.875 1.00 95.81 108 ALA A C 1
ATOM 816 O O . ALA A 1 108 ? 7.436 10.342 -10.715 1.00 95.81 108 ALA A O 1
ATOM 817 N N . ALA A 1 109 ? 5.266 10.407 -10.116 1.00 95.12 109 ALA A N 1
ATOM 818 C CA . ALA A 1 109 ? 4.734 9.907 -11.382 1.00 95.12 109 ALA A CA 1
ATOM 819 C C . ALA A 1 109 ? 5.180 10.769 -12.576 1.00 95.12 109 ALA A C 1
ATOM 821 O O . ALA A 1 109 ? 5.637 10.228 -13.586 1.00 95.12 109 ALA A O 1
ATOM 822 N N . GLY A 1 110 ? 5.147 12.100 -12.429 1.00 95.25 110 GLY A N 1
ATOM 823 C CA . GLY A 1 110 ? 5.598 13.047 -13.458 1.00 95.25 110 GLY A CA 1
ATOM 824 C C . GLY A 1 110 ? 7.076 12.913 -13.850 1.00 95.25 110 GLY A C 1
ATOM 825 O O . GLY A 1 110 ? 7.456 13.313 -14.946 1.00 95.25 110 GLY A O 1
ATOM 826 N N . ARG A 1 111 ? 7.910 12.301 -12.997 1.00 95.50 111 ARG A N 1
ATOM 827 C CA . ARG A 1 111 ? 9.346 12.077 -13.249 1.00 95.50 111 ARG A CA 1
ATOM 828 C C . ARG A 1 111 ? 9.664 10.703 -13.847 1.00 95.50 111 ARG A C 1
ATOM 830 O O . ARG A 1 111 ? 10.818 10.432 -14.172 1.00 95.50 111 ARG A O 1
ATOM 837 N N . LEU A 1 112 ? 8.683 9.807 -13.964 1.00 94.81 112 LEU A N 1
ATOM 838 C CA . LEU A 1 112 ? 8.912 8.451 -14.462 1.00 94.81 112 LEU A CA 1
ATOM 839 C C . LEU A 1 112 ? 8.833 8.391 -15.986 1.00 94.81 112 LEU A C 1
ATOM 841 O O . LEU A 1 112 ? 7.839 8.803 -16.577 1.00 94.81 112 LEU A O 1
ATOM 845 N N . ALA A 1 113 ? 9.832 7.769 -16.614 1.00 94.12 113 ALA A N 1
ATOM 846 C CA . ALA A 1 113 ? 9.801 7.441 -18.041 1.00 94.12 113 ALA A CA 1
ATOM 847 C C . ALA A 1 113 ? 8.898 6.229 -18.358 1.00 94.12 113 ALA A C 1
ATOM 849 O O . ALA A 1 113 ? 8.348 6.128 -19.449 1.00 94.12 113 ALA A O 1
ATOM 850 N N . ASN A 1 114 ? 8.724 5.304 -17.406 1.00 94.88 114 ASN A N 1
ATOM 851 C CA . ASN A 1 114 ? 7.913 4.099 -17.594 1.00 94.88 114 ASN A CA 1
ATOM 852 C C . ASN A 1 114 ? 6.414 4.408 -17.410 1.00 94.88 114 ASN A C 1
ATOM 854 O O . ASN A 1 114 ? 5.982 4.696 -16.292 1.00 94.88 114 ASN A O 1
ATOM 858 N N . GLY A 1 115 ? 5.636 4.297 -18.494 1.00 93.75 115 GLY A N 1
ATOM 859 C CA . GLY A 1 115 ? 4.194 4.581 -18.511 1.00 93.75 115 GLY A CA 1
ATOM 860 C C . GLY A 1 115 ? 3.381 3.748 -17.515 1.00 93.75 115 GLY A C 1
ATOM 861 O O . GLY A 1 115 ? 2.638 4.313 -16.723 1.00 93.75 115 GLY A O 1
ATOM 862 N N . ALA A 1 116 ? 3.604 2.433 -17.444 1.00 94.75 116 ALA A N 1
ATOM 863 C CA . ALA A 1 116 ? 2.855 1.555 -16.538 1.00 94.75 116 ALA A CA 1
ATOM 864 C C . ALA A 1 116 ? 3.111 1.865 -15.050 1.00 94.75 116 ALA A C 1
ATOM 866 O O . ALA A 1 116 ? 2.218 1.757 -14.212 1.00 94.75 116 ALA A O 1
ATOM 867 N N . LYS A 1 117 ? 4.338 2.269 -14.694 1.00 95.56 117 LYS A N 1
ATOM 868 C CA . LYS A 1 117 ? 4.641 2.722 -13.326 1.00 95.56 117 LYS A CA 1
ATOM 869 C C . LYS A 1 117 ? 4.025 4.086 -13.031 1.00 95.56 117 LYS A C 1
ATOM 871 O O . LYS A 1 117 ? 3.572 4.309 -11.913 1.00 95.56 117 LYS A O 1
ATOM 876 N N . ARG A 1 118 ? 4.008 4.986 -14.021 1.00 96.56 118 ARG A N 1
ATOM 877 C CA . ARG A 1 118 ? 3.348 6.292 -13.918 1.00 96.56 118 ARG A CA 1
ATOM 878 C C . ARG A 1 118 ? 1.853 6.120 -13.658 1.00 96.56 118 ARG A C 1
ATOM 880 O O . ARG A 1 118 ? 1.352 6.706 -12.709 1.00 96.56 118 ARG A O 1
ATOM 887 N N . GLU A 1 119 ? 1.177 5.278 -14.435 1.00 95.25 119 GLU A N 1
ATOM 888 C CA . GLU A 1 119 ? -0.243 4.949 -14.252 1.00 95.25 119 GLU A CA 1
ATOM 889 C C . GLU A 1 119 ? -0.523 4.382 -12.859 1.00 95.25 119 GLU A C 1
ATOM 891 O O . GLU A 1 119 ? -1.441 4.840 -12.185 1.00 95.25 119 GLU A O 1
ATOM 896 N N . ALA A 1 120 ? 0.309 3.451 -12.380 1.00 96.06 120 ALA A N 1
ATOM 897 C CA . ALA A 1 120 ? 0.155 2.887 -11.041 1.00 96.06 120 ALA A CA 1
ATOM 898 C C . ALA A 1 120 ? 0.313 3.934 -9.923 1.00 96.06 120 ALA A C 1
ATOM 900 O O . ALA A 1 120 ? -0.430 3.889 -8.946 1.00 96.06 120 ALA A O 1
ATOM 901 N N . LEU A 1 121 ? 1.245 4.888 -10.056 1.00 97.00 121 LEU A N 1
ATOM 902 C CA . LEU A 1 121 ? 1.376 5.986 -9.091 1.00 97.00 121 LEU A CA 1
ATOM 903 C C . LEU A 1 121 ? 0.209 6.980 -9.178 1.00 97.00 121 LEU A C 1
ATOM 905 O O . LEU A 1 121 ? -0.264 7.445 -8.147 1.00 97.00 121 LEU A O 1
ATOM 909 N N . ILE A 1 122 ? -0.293 7.283 -10.376 1.00 96.06 122 ILE A N 1
ATOM 910 C CA . ILE A 1 122 ? -1.485 8.128 -10.536 1.00 96.06 122 ILE A CA 1
ATOM 911 C C . ILE A 1 122 ? -2.690 7.467 -9.848 1.00 96.06 122 ILE A C 1
ATOM 913 O O . ILE A 1 122 ? -3.354 8.109 -9.036 1.00 96.06 122 ILE A O 1
ATOM 917 N N . ALA A 1 123 ? -2.922 6.175 -10.096 1.00 95.94 123 ALA A N 1
ATOM 918 C CA . ALA A 1 123 ? -3.993 5.414 -9.456 1.00 95.94 123 ALA A CA 1
ATOM 919 C C . ALA A 1 123 ? -3.854 5.386 -7.924 1.00 95.94 123 ALA A C 1
ATOM 921 O O . ALA A 1 123 ? -4.822 5.645 -7.213 1.00 95.94 123 ALA A O 1
ATOM 922 N N . GLU A 1 124 ? -2.642 5.152 -7.412 1.00 95.88 124 GLU A N 1
ATOM 923 C CA . GLU A 1 124 ? -2.347 5.218 -5.976 1.00 95.88 124 GLU A CA 1
ATOM 924 C C . GLU A 1 124 ? -2.662 6.610 -5.401 1.00 95.88 124 GLU A C 1
ATOM 926 O O . GLU A 1 124 ? -3.238 6.705 -4.321 1.00 95.88 124 GLU A O 1
ATOM 931 N N . SER A 1 125 ? -2.334 7.694 -6.118 1.00 95.50 125 SER A N 1
ATOM 932 C CA . SER A 1 125 ? -2.629 9.059 -5.663 1.00 95.50 125 SER A CA 1
ATOM 933 C C . SER A 1 125 ? -4.131 9.320 -5.537 1.00 95.50 125 SER A C 1
ATOM 935 O O . SER A 1 125 ? -4.557 9.868 -4.525 1.00 95.50 125 SER A O 1
ATOM 937 N N . PHE A 1 126 ? -4.945 8.856 -6.490 1.00 94.62 126 PHE A N 1
ATOM 938 C CA . PHE A 1 126 ? -6.402 8.967 -6.390 1.00 94.62 126 PHE A CA 1
ATOM 939 C C . PHE A 1 126 ? -6.952 8.113 -5.250 1.00 94.62 126 PHE A C 1
ATOM 941 O O . PHE A 1 126 ? -7.726 8.610 -4.435 1.00 94.62 126 PHE A O 1
ATOM 948 N N . PHE A 1 127 ? -6.466 6.878 -5.108 1.00 94.56 127 PHE A N 1
ATOM 949 C CA . PHE A 1 127 ? -6.856 6.008 -4.002 1.00 94.56 127 PHE A CA 1
ATOM 950 C C . PHE A 1 127 ? -6.562 6.645 -2.635 1.00 94.56 127 PHE A C 1
ATOM 952 O O . PHE A 1 127 ? -7.388 6.585 -1.730 1.00 94.56 127 PHE A O 1
ATOM 959 N N . LEU A 1 128 ? -5.404 7.292 -2.475 1.00 93.44 128 LEU A N 1
ATOM 960 C CA . LEU A 1 128 ? -5.028 8.000 -1.247 1.00 93.44 128 LEU A CA 1
ATOM 961 C C . LEU A 1 128 ? -5.990 9.145 -0.907 1.00 93.44 128 LEU A C 1
ATOM 963 O O . LEU A 1 128 ? -6.315 9.331 0.267 1.00 93.44 128 LEU A O 1
ATOM 967 N N . MET A 1 129 ? -6.450 9.882 -1.920 1.00 91.69 129 MET A N 1
ATOM 968 C CA . MET A 1 129 ? -7.422 10.965 -1.751 1.00 91.69 129 MET A CA 1
ATOM 969 C C . MET A 1 129 ? -8.812 10.423 -1.406 1.00 91.69 129 MET A C 1
ATOM 971 O O . MET A 1 129 ? -9.505 10.997 -0.571 1.00 91.69 129 MET A O 1
ATOM 975 N N . GLU A 1 130 ? -9.211 9.304 -2.012 1.00 90.25 130 GLU A N 1
ATOM 976 C CA . GLU A 1 130 ? -10.556 8.733 -1.890 1.00 90.25 130 GLU A CA 1
ATOM 977 C C . GLU A 1 130 ? -10.745 7.808 -0.684 1.00 90.25 130 GLU A C 1
ATOM 979 O O . GLU A 1 130 ? -11.870 7.683 -0.200 1.00 90.25 130 GLU A O 1
ATOM 984 N N . LYS A 1 131 ? -9.672 7.197 -0.154 1.00 83.75 131 LYS A N 1
ATOM 985 C CA . LYS A 1 131 ? -9.724 6.186 0.925 1.00 83.75 131 LYS A CA 1
ATOM 986 C C . LYS A 1 131 ? -10.572 6.614 2.132 1.00 83.75 131 LYS A C 1
ATOM 988 O O . LYS A 1 131 ? -11.135 5.760 2.811 1.00 83.75 131 LYS A O 1
ATOM 993 N N . TRP A 1 132 ? -10.673 7.919 2.399 1.00 79.88 132 TRP A N 1
ATOM 994 C CA . TRP A 1 132 ? -11.457 8.487 3.504 1.00 79.88 132 TRP A CA 1
ATOM 995 C C . TRP A 1 132 ? -12.602 9.411 3.060 1.00 79.88 132 TRP A C 1
ATOM 997 O O . TRP A 1 132 ? -13.111 10.177 3.882 1.00 79.88 132 TRP A O 1
ATOM 1007 N N . ASN A 1 133 ? -12.990 9.382 1.782 1.00 71.19 133 AS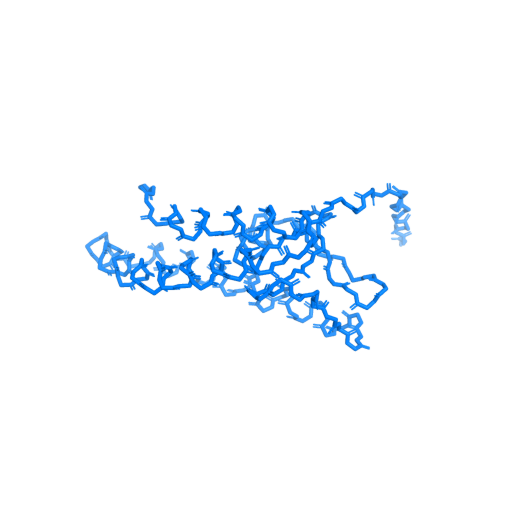N A N 1
ATOM 1008 C CA . ASN A 1 133 ? -14.085 10.193 1.235 1.00 71.19 133 ASN A CA 1
ATOM 1009 C C . ASN A 1 133 ? -15.430 9.444 1.177 1.00 71.19 133 ASN A C 1
ATOM 1011 O O . ASN A 1 133 ? -16.448 10.069 0.897 1.00 71.19 133 ASN A O 1
ATOM 1015 N N . GLY A 1 134 ? -15.455 8.139 1.474 1.00 56.25 134 GLY A N 1
ATOM 1016 C CA . GLY A 1 134 ? -16.673 7.322 1.557 1.00 56.25 134 GLY A CA 1
ATOM 1017 C C . GLY A 1 134 ? -17.082 6.999 3.000 1.00 56.25 134 GLY A C 1
ATOM 1018 O O . GLY A 1 134 ? -16.221 6.697 3.828 1.00 56.25 134 GLY A O 1
ATOM 1019 N N . ASN A 1 135 ? -18.392 7.101 3.265 1.00 40.81 135 ASN A N 1
ATOM 1020 C CA . ASN A 1 135 ? -19.095 6.878 4.540 1.00 40.81 135 ASN A CA 1
ATOM 1021 C C . ASN A 1 135 ? -18.750 5.545 5.217 1.00 40.81 135 ASN A C 1
ATOM 1023 O O . ASN A 1 135 ? -18.950 4.493 4.580 1.00 40.81 135 ASN A O 1
#